Protein AF-A0A2T5G568-F1 (afdb_monomer_lite)

Secondary structure (DSSP, 8-state):
--HHHHHHHHHHHHHHHHHHHHHHHHHHHHHHHHHHHHHHHHHHHHHHHHHHHHHHHHHT-SSTT----TTHHHHHHHHHHHTTB--STTTTTPBPSS--HHHHHHHHHHHHHHHHHHHHHHHHHHHHHHHTSSS---

Organism: NCBI:txid933949

Sequence (138 aa):
MSNVETREIIERFQRLEDALTRVYGELGELKSIVEELLVERFRLTVENENLRRRLELEGRSESPASLSLLPEGVDNLARLYYEGYHICNQYFGRPREGDCLFCLSLLDRSAQERSARAARRGSREVGERHSAREGDAP

Radius of gyration: 33.94 Å; chains: 1; bounding box: 77×29×112 Å

pLDDT: mean 78.36, std 18.76, range [37.41, 98.5]

Foldseek 3Di:
DDPVVVVVVVVVVVVVVVVVVVVVVVVVVVVVVVVVVVVVVVVVVVVVVVVVVVVVLVVVPPDVPSVCPPPVVLVVLVVCVVVQADPAPVGGGDGHPDDDPRSVVVNVVSVVVVVVVVVVVVVVVVVVVVVVPPPDDD

InterPro domains:
  IPR010377 Replication initiation control protein YabA [PF06156] (5-105)

Structure (mmCIF, N/CA/C/O backbone):
data_AF-A0A2T5G568-F1
#
_entry.id   AF-A0A2T5G568-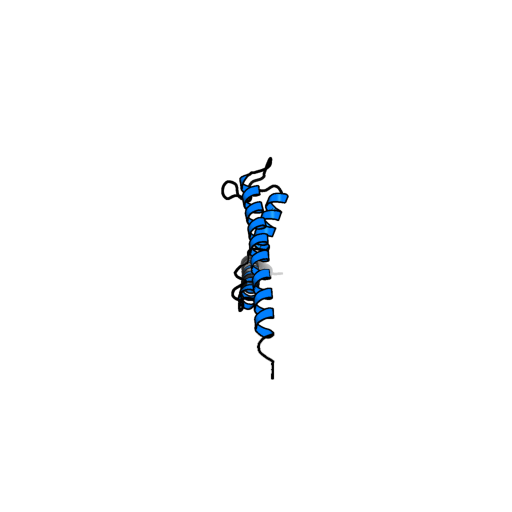F1
#
loop_
_atom_site.group_PDB
_atom_site.id
_atom_site.type_symbol
_atom_site.label_atom_id
_atom_site.label_alt_id
_atom_site.label_comp_id
_atom_site.label_asym_id
_atom_site.label_entity_id
_atom_site.label_seq_id
_atom_site.pdbx_PDB_ins_code
_atom_site.Cartn_x
_atom_site.Cartn_y
_atom_site.Cartn_z
_atom_site.occupancy
_atom_site.B_iso_or_equiv
_atom_site.auth_seq_id
_atom_site.auth_comp_id
_atom_site.auth_asym_id
_atom_site.auth_atom_id
_atom_site.pdbx_PDB_model_num
ATOM 1 N N . MET A 1 1 ? -41.986 5.511 41.199 1.00 55.38 1 MET A N 1
ATOM 2 C CA . MET A 1 1 ? -41.115 4.725 40.303 1.00 55.38 1 MET A CA 1
ATOM 3 C C . MET A 1 1 ? -40.285 3.831 41.197 1.00 55.38 1 MET A C 1
ATOM 5 O O . MET A 1 1 ? -39.673 4.338 42.133 1.00 55.38 1 MET A O 1
ATOM 9 N N . SER A 1 2 ? -40.439 2.518 41.058 1.00 65.31 2 SER A N 1
ATOM 10 C CA . SER A 1 2 ? -39.876 1.559 42.011 1.00 65.31 2 SER A CA 1
ATOM 11 C C . SER A 1 2 ? -38.357 1.461 41.827 1.00 65.31 2 SER A C 1
ATOM 13 O O . SER A 1 2 ? -37.851 1.569 40.717 1.00 65.31 2 SER A O 1
ATOM 15 N N . ASN A 1 3 ? -37.611 1.241 42.911 1.00 73.06 3 ASN A N 1
ATOM 16 C CA . ASN A 1 3 ? -36.145 1.092 42.880 1.00 73.06 3 ASN A CA 1
ATOM 17 C C . ASN A 1 3 ? -35.685 -0.054 41.939 1.00 73.06 3 ASN A C 1
ATOM 19 O O . ASN A 1 3 ? -34.552 -0.078 41.466 1.00 73.06 3 ASN A O 1
ATOM 23 N N . VAL A 1 4 ? -36.595 -0.991 41.646 1.00 75.50 4 VAL A N 1
ATOM 24 C CA . VAL A 1 4 ? -36.410 -2.122 40.729 1.00 75.50 4 VAL A CA 1
ATOM 25 C C . VAL A 1 4 ? -36.355 -1.662 39.267 1.00 75.50 4 VAL A C 1
ATOM 27 O O . VAL A 1 4 ? -35.442 -2.060 38.550 1.00 75.50 4 VAL A O 1
ATOM 30 N N . GLU A 1 5 ? -37.251 -0.762 38.846 1.00 81.25 5 GLU A N 1
ATOM 31 C CA . GLU A 1 5 ? -37.274 -0.207 37.479 1.00 81.25 5 GLU A CA 1
ATOM 32 C C . GLU A 1 5 ? -35.984 0.567 37.166 1.00 81.25 5 GLU A C 1
ATOM 34 O O . GLU A 1 5 ? -35.412 0.440 36.085 1.00 81.25 5 GLU A O 1
ATOM 39 N N . THR A 1 6 ? -35.470 1.330 38.136 1.00 87.19 6 THR A N 1
ATOM 40 C CA . THR A 1 6 ? -34.204 2.066 37.990 1.00 87.19 6 THR A CA 1
ATOM 41 C C . THR A 1 6 ? -33.018 1.120 37.798 1.00 87.19 6 THR A C 1
ATOM 43 O O . THR A 1 6 ? -32.128 1.394 36.994 1.00 87.19 6 THR A O 1
ATOM 46 N N . ARG A 1 7 ? -33.003 -0.012 38.511 1.00 88.25 7 ARG A N 1
ATOM 47 C CA . ARG A 1 7 ? -31.924 -1.003 38.435 1.00 88.25 7 ARG A CA 1
ATOM 48 C C . ARG A 1 7 ? -31.893 -1.706 37.077 1.00 88.25 7 ARG A C 1
ATOM 50 O O . ARG A 1 7 ? -30.823 -1.846 36.493 1.00 88.25 7 ARG A O 1
ATOM 57 N N . GLU A 1 8 ? -33.059 -2.055 36.539 1.00 92.56 8 GLU A N 1
ATOM 58 C CA . GLU A 1 8 ? -33.182 -2.675 35.215 1.00 92.56 8 GLU A CA 1
ATOM 59 C C . GLU A 1 8 ? -32.701 -1.744 34.086 1.00 92.56 8 GLU A C 1
ATOM 61 O O . GLU A 1 8 ? -32.027 -2.180 33.148 1.00 92.56 8 GLU A O 1
ATOM 66 N N . ILE A 1 9 ? -32.983 -0.441 34.199 1.00 93.38 9 ILE A N 1
ATOM 67 C CA . ILE A 1 9 ? -32.500 0.572 33.250 1.00 93.38 9 ILE A CA 1
ATOM 68 C C . ILE A 1 9 ? -30.971 0.684 33.295 1.00 93.38 9 ILE A C 1
ATOM 70 O O . ILE A 1 9 ? -30.339 0.728 32.239 1.00 93.38 9 ILE A O 1
ATOM 74 N N . ILE A 1 10 ? -30.370 0.688 34.490 1.00 94.75 10 ILE A N 1
ATOM 75 C CA . ILE A 1 10 ? -28.908 0.749 34.657 1.00 94.75 10 ILE A CA 1
ATOM 76 C C . ILE A 1 10 ? -28.241 -0.480 34.033 1.00 94.75 10 ILE A C 1
ATOM 78 O O . ILE A 1 10 ? -27.292 -0.336 33.266 1.00 94.75 10 ILE A O 1
ATOM 82 N N . GLU A 1 11 ? -28.763 -1.681 34.285 1.00 95.75 11 GLU A N 1
ATOM 83 C CA . GLU A 1 11 ? -28.225 -2.905 33.683 1.00 95.75 11 GLU A CA 1
ATOM 84 C C . GLU A 1 11 ? -28.350 -2.896 32.152 1.00 95.75 11 GLU A C 1
ATOM 86 O O . GLU A 1 11 ? -27.458 -3.360 31.440 1.00 95.75 11 GLU A O 1
ATOM 91 N N . ARG A 1 12 ? -29.448 -2.353 31.612 1.00 95.62 12 ARG A N 1
ATOM 92 C CA . ARG A 1 12 ? -29.619 -2.213 30.160 1.00 95.62 12 ARG A CA 1
ATOM 93 C C . ARG A 1 12 ? -28.644 -1.202 29.564 1.00 95.62 12 ARG A C 1
ATOM 95 O O . ARG A 1 12 ? -28.137 -1.451 28.473 1.00 95.62 12 ARG A O 1
ATOM 102 N N . PHE A 1 13 ? -28.377 -0.105 30.265 1.00 96.62 13 PHE A N 1
ATOM 103 C CA . PHE A 1 13 ? -27.383 0.883 29.858 1.00 96.62 13 PHE A CA 1
ATOM 104 C C . PHE A 1 13 ? -25.974 0.279 29.838 1.00 96.62 13 PHE A C 1
ATOM 106 O O . PHE A 1 13 ? -25.302 0.374 28.817 1.00 96.62 13 PHE A O 1
ATOM 113 N N . GLN A 1 14 ? -25.579 -0.443 30.892 1.00 96.81 14 GLN A N 1
ATOM 114 C CA . GLN A 1 14 ? -24.283 -1.134 30.961 1.00 96.81 14 GLN A CA 1
ATOM 115 C C . GLN A 1 14 ? -24.103 -2.137 29.815 1.00 96.81 14 GLN A C 1
ATOM 117 O O . GLN A 1 14 ? -23.079 -2.137 29.141 1.00 96.81 14 GLN A O 1
ATOM 122 N N . ARG A 1 15 ? -25.135 -2.932 29.498 1.00 97.50 15 ARG A N 1
ATOM 123 C CA . ARG A 1 15 ? -25.081 -3.854 28.348 1.00 97.50 15 ARG A CA 1
ATOM 124 C C . ARG A 1 15 ? -24.867 -3.137 27.013 1.00 97.50 15 ARG A C 1
ATOM 126 O O . ARG A 1 15 ? -24.199 -3.682 26.133 1.00 97.50 15 ARG A O 1
ATOM 133 N N . LEU A 1 16 ? -25.469 -1.959 26.839 1.00 97.06 16 LEU A N 1
ATOM 134 C CA . LEU A 1 16 ? -25.285 -1.142 25.639 1.00 97.06 16 LEU A CA 1
ATOM 135 C C . LEU A 1 16 ? -23.885 -0.525 25.592 1.00 97.06 16 LEU A C 1
ATOM 137 O O . LEU A 1 16 ? -23.280 -0.505 24.526 1.00 97.06 16 LEU A O 1
ATOM 141 N N . GLU A 1 17 ? -23.362 -0.077 26.729 1.00 97.88 17 GLU A N 1
ATOM 142 C CA . GLU A 1 17 ? -21.998 0.443 26.860 1.00 97.88 17 GLU A CA 1
ATOM 143 C C . GLU A 1 17 ? -20.949 -0.631 26.524 1.00 97.88 17 GLU A C 1
ATOM 145 O O . GLU A 1 17 ? -20.049 -0.400 25.711 1.00 97.88 17 GLU A O 1
ATOM 150 N N . ASP A 1 18 ? -21.127 -1.849 27.038 1.00 98.06 18 ASP A N 1
ATOM 151 C CA . ASP A 1 18 ? -20.274 -2.992 26.709 1.00 98.06 18 ASP A CA 1
ATOM 152 C C . ASP A 1 18 ? -20.352 -3.349 25.218 1.00 98.06 18 ASP A C 1
ATOM 154 O O . ASP A 1 18 ? -19.345 -3.675 24.587 1.00 98.06 18 ASP A O 1
ATOM 158 N N . ALA A 1 19 ? -21.553 -3.304 24.629 1.00 97.75 19 ALA A N 1
ATOM 159 C CA . ALA A 1 19 ? -21.740 -3.554 23.202 1.00 97.75 19 ALA A CA 1
ATOM 160 C C . ALA A 1 19 ? -21.061 -2.485 22.340 1.00 97.75 19 ALA A C 1
ATOM 162 O O . ALA A 1 19 ? -20.406 -2.829 21.358 1.00 97.75 19 ALA A O 1
ATOM 163 N N . LEU A 1 20 ? -21.167 -1.212 22.727 1.00 98.19 20 LEU A N 1
ATOM 164 C CA . LEU A 1 20 ? -20.502 -0.110 22.040 1.00 98.19 20 LEU A CA 1
ATOM 165 C C . LEU A 1 20 ? -18.979 -0.271 22.093 1.00 98.19 20 LEU A C 1
ATOM 167 O O . LEU A 1 20 ? -18.307 -0.093 21.080 1.00 98.19 20 LEU A O 1
ATOM 171 N N . THR A 1 21 ? -18.451 -0.677 23.249 1.00 98.00 21 THR A N 1
ATOM 172 C CA . THR A 1 21 ? -17.019 -0.939 23.436 1.00 98.00 21 THR A CA 1
ATOM 173 C C . THR A 1 21 ? -16.535 -2.073 22.532 1.00 98.00 21 THR A C 1
ATOM 175 O O . THR A 1 21 ? -15.502 -1.933 21.879 1.00 98.00 21 THR A O 1
ATOM 178 N N . ARG A 1 22 ? -17.300 -3.170 22.423 1.00 98.06 22 ARG A N 1
ATOM 179 C CA . ARG A 1 22 ? -16.983 -4.276 21.502 1.00 98.06 22 ARG A CA 1
ATOM 180 C C . ARG A 1 22 ? -16.957 -3.824 20.044 1.00 98.06 22 ARG A C 1
ATOM 182 O O . ARG A 1 22 ? -15.969 -4.063 19.360 1.00 98.06 22 ARG A O 1
ATOM 189 N N . VAL A 1 23 ? -17.993 -3.113 19.595 1.00 98.31 23 VAL A N 1
ATOM 190 C CA . VAL A 1 23 ? -18.077 -2.608 18.213 1.00 98.31 23 VAL A CA 1
ATOM 191 C C . VAL A 1 23 ? -16.940 -1.631 17.908 1.00 98.31 23 VAL A C 1
ATOM 193 O O . VAL A 1 23 ? -16.385 -1.650 16.813 1.00 98.31 23 VAL A O 1
ATOM 196 N N . TYR A 1 24 ? -16.556 -0.789 18.869 1.00 98.06 24 TYR A N 1
ATOM 197 C CA . TYR A 1 24 ? -15.421 0.115 18.701 1.00 98.06 24 TYR A CA 1
ATOM 198 C C . TYR A 1 24 ? -14.093 -0.645 18.546 1.00 98.06 24 TYR A C 1
ATOM 200 O O . TYR A 1 24 ? -13.259 -0.259 17.726 1.00 98.06 24 TYR A O 1
ATOM 208 N N . GLY A 1 25 ? -13.918 -1.748 19.282 1.00 98.25 25 GLY A N 1
ATOM 209 C CA . GLY A 1 25 ? -12.788 -2.664 1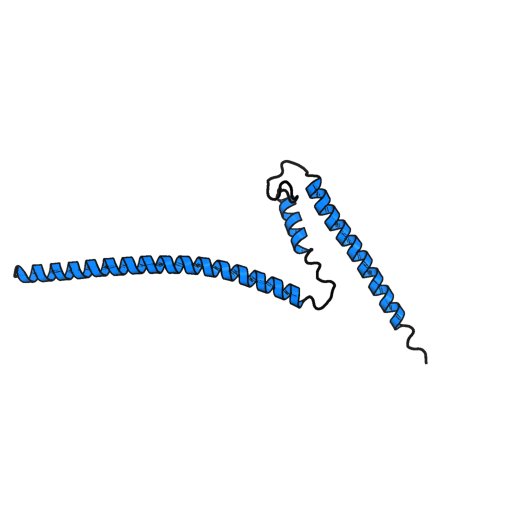9.111 1.00 98.25 25 GLY A CA 1
ATOM 210 C C . GLY A 1 25 ? -12.754 -3.297 17.718 1.00 98.25 25 GLY A C 1
ATOM 211 O O . GLY A 1 25 ? -11.755 -3.166 17.015 1.00 98.25 25 GLY A O 1
ATOM 212 N N . GLU A 1 26 ? -13.872 -3.885 17.282 1.00 98.25 26 GLU A N 1
ATOM 213 C CA . GLU A 1 26 ? -14.008 -4.491 15.946 1.00 98.25 26 GLU A CA 1
ATOM 214 C C . GLU A 1 26 ? -13.732 -3.480 14.822 1.00 98.25 26 GLU A C 1
ATOM 216 O O . GLU A 1 26 ? -13.078 -3.800 13.829 1.00 98.25 26 GLU A O 1
ATOM 221 N N . LEU A 1 27 ? -14.174 -2.228 14.982 1.00 98.50 27 LEU A N 1
ATOM 222 C CA . LEU A 1 27 ? -13.890 -1.162 14.024 1.00 98.50 27 LEU A CA 1
ATOM 223 C C . LEU A 1 27 ? -12.391 -0.825 13.962 1.00 98.50 27 LEU A C 1
ATOM 225 O O . LEU A 1 27 ? -11.869 -0.539 12.883 1.00 98.50 27 LEU A O 1
ATOM 229 N N . GLY A 1 28 ? -11.699 -0.860 15.103 1.00 98.19 28 GLY A N 1
ATOM 230 C CA . GLY A 1 28 ? -10.250 -0.675 15.176 1.00 98.19 28 GLY A CA 1
ATOM 231 C C . GLY A 1 28 ? -9.484 -1.785 14.456 1.00 98.19 28 GLY A C 1
ATOM 232 O O . GLY A 1 28 ? -8.586 -1.498 13.664 1.00 98.19 28 GLY A O 1
ATOM 233 N N . GLU A 1 29 ? -9.879 -3.040 14.667 1.00 98.12 29 GLU A N 1
ATOM 234 C CA . GLU A 1 29 ? -9.309 -4.195 13.964 1.00 98.12 29 GLU A CA 1
ATOM 235 C C . GLU A 1 29 ? -9.552 -4.108 12.453 1.00 98.12 29 GLU A C 1
ATOM 237 O O . GLU A 1 29 ? -8.619 -4.239 11.658 1.00 98.12 29 GLU A O 1
ATOM 242 N N . LEU A 1 30 ? -10.785 -3.793 12.043 1.00 98.19 30 LEU A N 1
ATOM 243 C CA . LEU A 1 30 ? -11.129 -3.620 10.634 1.00 98.19 30 LEU A CA 1
ATOM 244 C C . LEU A 1 30 ? -10.309 -2.499 9.986 1.00 98.19 30 LEU A C 1
ATOM 246 O O . LEU A 1 30 ? -9.851 -2.645 8.854 1.00 98.19 30 LEU A O 1
ATOM 250 N N . LYS A 1 31 ? -10.087 -1.392 10.702 1.00 97.94 31 LYS A N 1
ATOM 251 C CA . LYS A 1 31 ? -9.228 -0.305 10.227 1.00 97.94 31 LYS A CA 1
ATOM 252 C C . LYS A 1 31 ? -7.797 -0.792 9.972 1.00 97.94 31 LYS A C 1
ATOM 254 O O . LYS A 1 31 ? -7.260 -0.484 8.911 1.00 97.94 31 LYS A O 1
ATOM 259 N N . SER A 1 32 ? -7.210 -1.566 10.889 1.00 97.75 32 SER A N 1
ATOM 260 C CA . SER A 1 32 ? -5.863 -2.139 10.715 1.00 97.75 32 SER A CA 1
ATOM 261 C C . SER A 1 32 ? -5.785 -3.003 9.456 1.00 97.75 32 SER A C 1
ATOM 263 O O . SER A 1 32 ? -4.886 -2.841 8.636 1.00 97.75 32 SER A O 1
ATOM 265 N N . ILE A 1 33 ? -6.788 -3.861 9.247 1.00 98.25 33 ILE A N 1
ATOM 266 C CA . ILE A 1 33 ? -6.873 -4.720 8.059 1.00 98.25 33 ILE A CA 1
ATOM 267 C C . ILE A 1 33 ? -6.951 -3.877 6.780 1.00 98.25 33 ILE A C 1
ATOM 269 O O . ILE A 1 33 ? -6.287 -4.178 5.789 1.00 98.25 33 ILE A O 1
ATOM 273 N N . VAL A 1 34 ? -7.746 -2.804 6.781 1.00 98.25 34 VAL A N 1
ATOM 274 C CA . VAL A 1 34 ? -7.848 -1.899 5.628 1.00 98.25 34 VAL A CA 1
ATOM 275 C C . VAL A 1 34 ? -6.506 -1.226 5.335 1.00 98.25 34 VAL A C 1
ATOM 277 O O . VAL A 1 34 ? -6.119 -1.146 4.170 1.00 98.25 34 VAL A O 1
ATOM 280 N N . GLU A 1 35 ? -5.785 -0.765 6.356 1.00 98.25 35 GLU A N 1
ATOM 281 C CA . GLU A 1 35 ? -4.462 -0.154 6.189 1.00 98.25 35 GLU A CA 1
ATOM 282 C C . GLU A 1 35 ? -3.456 -1.141 5.575 1.00 98.25 35 GLU A C 1
ATOM 284 O O . GLU A 1 35 ? -2.794 -0.805 4.590 1.00 98.25 35 GLU A O 1
ATOM 289 N N . GLU A 1 36 ? -3.405 -2.379 6.070 1.00 97.81 36 GLU A N 1
ATOM 290 C CA . GLU A 1 36 ? -2.557 -3.441 5.514 1.00 97.81 36 GLU A CA 1
ATOM 291 C C . GLU A 1 36 ? -2.900 -3.752 4.050 1.00 97.81 36 GLU A C 1
ATOM 293 O O . GLU A 1 36 ? -2.016 -3.808 3.189 1.00 97.81 36 GLU A O 1
ATOM 298 N N . LEU A 1 37 ? -4.191 -3.880 3.731 1.00 98.00 37 LEU A N 1
ATOM 299 C CA . LEU A 1 37 ? -4.650 -4.136 2.366 1.00 98.00 37 LEU A CA 1
ATOM 300 C C . LEU A 1 37 ? -4.328 -2.982 1.413 1.00 98.00 37 LEU A C 1
ATOM 302 O O . LEU A 1 37 ? -4.034 -3.223 0.242 1.00 98.00 37 LEU A O 1
ATOM 306 N N . LEU A 1 38 ? -4.371 -1.731 1.877 1.00 97.50 38 LEU A N 1
ATOM 307 C CA . LEU A 1 38 ? -3.999 -0.576 1.060 1.00 97.50 38 LEU A CA 1
ATOM 308 C C . LEU A 1 38 ? -2.506 -0.582 0.722 1.00 97.50 38 LEU A C 1
ATOM 310 O O . LEU A 1 38 ? -2.146 -0.303 -0.427 1.00 97.50 38 LEU A O 1
ATOM 314 N N . VAL A 1 39 ? -1.652 -0.935 1.686 1.00 97.19 39 VAL A N 1
ATOM 315 C CA . VAL A 1 39 ? -0.205 -1.073 1.466 1.00 97.19 39 VAL A CA 1
ATOM 316 C C . VAL A 1 39 ? 0.080 -2.189 0.463 1.00 97.19 39 VAL A C 1
ATOM 318 O O . VAL A 1 39 ? 0.803 -1.970 -0.513 1.00 97.19 39 VAL A O 1
ATOM 321 N N . GLU A 1 40 ? -0.531 -3.360 0.644 1.00 96.69 40 GLU A N 1
ATOM 322 C CA . GLU A 1 40 ? -0.325 -4.491 -0.263 1.00 96.69 40 GLU A CA 1
ATOM 323 C C . GLU A 1 40 ? -0.868 -4.197 -1.666 1.00 96.69 40 GLU A C 1
ATOM 325 O O . GLU A 1 40 ? -0.197 -4.447 -2.669 1.00 96.69 40 GLU A O 1
ATOM 330 N N . ARG A 1 41 ? -2.039 -3.556 -1.768 1.00 97.56 41 ARG A N 1
ATOM 331 C CA . ARG A 1 41 ? -2.582 -3.098 -3.052 1.00 97.56 41 ARG A CA 1
ATOM 332 C C . ARG A 1 41 ? -1.609 -2.159 -3.760 1.00 97.56 41 ARG A C 1
ATOM 334 O O . ARG A 1 41 ? -1.419 -2.289 -4.970 1.00 97.56 41 ARG A O 1
ATOM 341 N N . PHE A 1 42 ? -1.021 -1.198 -3.047 1.00 94.75 42 PHE A N 1
ATOM 342 C CA . PHE A 1 42 ? -0.062 -0.266 -3.639 1.00 94.75 42 PHE A CA 1
ATOM 343 C C . PHE A 1 42 ? 1.167 -1.007 -4.174 1.00 94.75 42 PHE A C 1
ATOM 345 O O . PHE A 1 42 ? 1.533 -0.829 -5.337 1.00 94.75 42 PHE A O 1
ATOM 352 N N . ARG A 1 43 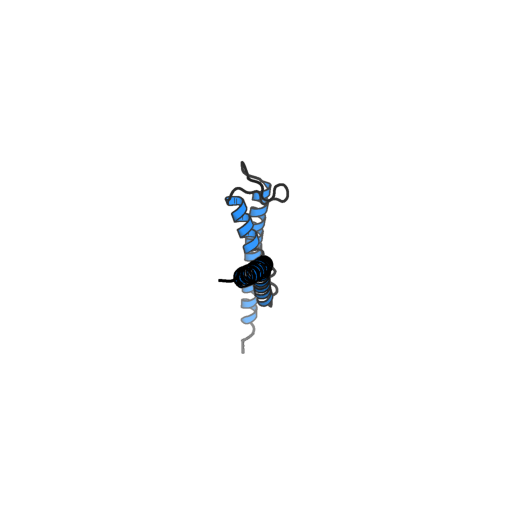? 1.742 -1.906 -3.367 1.00 96.06 43 ARG A N 1
ATOM 353 C CA . ARG A 1 43 ? 2.869 -2.756 -3.767 1.00 96.06 43 ARG A CA 1
ATOM 354 C C . ARG A 1 43 ? 2.556 -3.559 -5.032 1.00 96.06 43 ARG A C 1
ATOM 356 O O . ARG A 1 43 ? 3.318 -3.496 -5.997 1.00 96.06 43 ARG A O 1
ATOM 363 N N . LEU A 1 44 ? 1.422 -4.258 -5.055 1.00 96.88 44 LEU A N 1
ATOM 364 C CA . LEU A 1 44 ? 0.991 -5.057 -6.204 1.00 96.88 44 LEU A CA 1
ATOM 365 C C . LEU A 1 44 ? 0.715 -4.198 -7.440 1.00 96.88 44 LEU A C 1
ATOM 367 O O . LEU A 1 44 ? 0.986 -4.631 -8.555 1.00 96.88 44 LEU A O 1
ATOM 371 N N . THR A 1 45 ? 0.205 -2.977 -7.264 1.00 93.88 45 THR A N 1
ATOM 372 C CA . THR A 1 45 ? -0.032 -2.045 -8.378 1.00 93.88 45 THR A CA 1
ATOM 373 C C . THR A 1 45 ? 1.285 -1.681 -9.061 1.00 93.88 45 THR A C 1
ATOM 375 O O . THR A 1 45 ? 1.388 -1.783 -10.283 1.00 93.88 45 THR A O 1
ATOM 378 N N . VAL A 1 46 ? 2.308 -1.334 -8.275 1.00 93.25 46 VAL A N 1
ATOM 379 C CA . VAL A 1 46 ? 3.647 -1.010 -8.789 1.00 93.25 46 VAL A CA 1
ATOM 380 C C . VAL A 1 46 ? 4.291 -2.226 -9.459 1.00 93.25 46 VAL A C 1
ATOM 382 O O . VAL A 1 46 ? 4.863 -2.114 -10.543 1.00 93.25 46 VAL A O 1
ATOM 385 N N . GLU A 1 47 ? 4.185 -3.406 -8.847 1.00 92.38 47 GLU A N 1
ATOM 386 C CA . GLU A 1 47 ? 4.708 -4.642 -9.432 1.00 92.38 47 GLU A CA 1
ATOM 387 C C . GLU A 1 47 ? 4.009 -4.986 -10.752 1.00 92.38 47 GLU A C 1
ATOM 389 O O . GLU A 1 47 ? 4.678 -5.287 -11.740 1.00 92.38 47 GLU A O 1
ATOM 394 N N . ASN A 1 48 ? 2.680 -4.865 -10.812 1.00 95.62 48 ASN A N 1
ATOM 395 C CA . ASN A 1 48 ? 1.914 -5.117 -12.028 1.00 95.62 48 ASN A CA 1
ATOM 396 C C . ASN A 1 48 ? 2.314 -4.159 -13.155 1.00 95.62 48 ASN A C 1
ATOM 398 O O . ASN A 1 48 ? 2.493 -4.598 -14.289 1.00 95.62 48 ASN A O 1
ATOM 402 N N . GLU A 1 49 ? 2.502 -2.873 -12.852 1.00 92.69 49 GLU A N 1
ATOM 403 C CA . GLU A 1 49 ? 2.970 -1.888 -13.829 1.00 92.69 49 GLU A CA 1
ATOM 404 C C . GLU A 1 49 ? 4.369 -2.239 -14.356 1.00 92.69 49 GLU A C 1
ATOM 406 O O . GLU A 1 49 ? 4.599 -2.246 -15.566 1.00 92.69 49 GLU A O 1
ATOM 411 N N . ASN A 1 50 ? 5.294 -2.611 -13.467 1.00 89.69 50 ASN A N 1
ATOM 412 C CA . ASN A 1 50 ? 6.640 -3.030 -13.853 1.00 89.69 50 ASN A CA 1
ATOM 413 C C . ASN A 1 50 ? 6.628 -4.299 -14.718 1.00 89.69 50 ASN A C 1
ATOM 415 O O . ASN A 1 50 ? 7.376 -4.387 -15.693 1.00 89.69 50 ASN A O 1
ATOM 419 N N . LEU A 1 51 ? 5.777 -5.275 -14.389 1.00 92.38 51 LEU A N 1
ATOM 420 C CA . LEU A 1 51 ? 5.612 -6.497 -15.176 1.00 92.38 51 LEU A CA 1
ATOM 421 C C . LEU A 1 51 ? 5.017 -6.203 -16.555 1.00 92.38 51 LEU A C 1
ATOM 423 O O . LEU A 1 51 ? 5.531 -6.714 -17.545 1.00 92.38 51 LEU A O 1
ATOM 427 N N . ARG A 1 52 ? 3.996 -5.340 -16.647 1.00 90.56 52 ARG A N 1
ATOM 428 C CA . ARG A 1 52 ? 3.445 -4.894 -17.939 1.00 90.56 52 ARG A CA 1
ATOM 429 C C . ARG A 1 52 ? 4.505 -4.206 -18.785 1.00 90.56 52 ARG A C 1
ATOM 431 O O . ARG A 1 52 ? 4.673 -4.574 -19.940 1.00 90.56 52 ARG A O 1
ATOM 438 N N . ARG A 1 53 ? 5.283 -3.294 -18.192 1.00 84.00 53 ARG A N 1
ATOM 439 C CA . ARG A 1 53 ? 6.391 -2.619 -18.879 1.00 84.00 53 ARG A CA 1
ATOM 440 C C . ARG A 1 53 ? 7.404 -3.632 -19.416 1.00 84.00 53 ARG A C 1
ATOM 442 O O . ARG A 1 53 ? 7.814 -3.536 -20.564 1.00 84.00 53 ARG A O 1
ATOM 449 N N . ARG A 1 54 ? 7.773 -4.646 -18.627 1.00 82.81 54 ARG A N 1
ATOM 450 C CA . ARG A 1 54 ? 8.658 -5.734 -19.083 1.00 82.81 54 ARG A CA 1
ATOM 451 C C . ARG A 1 54 ? 8.056 -6.536 -20.235 1.00 82.81 54 ARG A C 1
ATOM 453 O O . ARG A 1 54 ? 8.755 -6.780 -21.210 1.00 82.81 54 ARG A O 1
ATOM 460 N N . LEU A 1 55 ? 6.779 -6.900 -20.150 1.00 80.69 55 LEU A N 1
ATOM 461 C CA . LEU A 1 55 ? 6.088 -7.634 -21.212 1.00 80.69 55 LEU A CA 1
ATOM 462 C C . LEU A 1 55 ? 5.957 -6.813 -22.499 1.00 80.69 55 LEU A C 1
ATOM 464 O O . LEU A 1 55 ? 6.085 -7.368 -23.581 1.00 80.69 55 LEU A O 1
ATOM 468 N N . GLU A 1 56 ? 5.755 -5.498 -22.417 1.00 80.00 56 GLU A N 1
ATOM 469 C CA . GLU A 1 56 ? 5.764 -4.612 -23.590 1.00 80.00 56 GLU A CA 1
ATOM 470 C C . GLU A 1 56 ? 7.139 -4.577 -24.270 1.00 80.00 56 GLU A C 1
ATOM 472 O O . GLU A 1 56 ? 7.238 -4.528 -25.499 1.00 80.00 56 GLU A O 1
ATOM 477 N N . LEU A 1 57 ? 8.210 -4.638 -23.480 1.00 71.75 57 LEU A N 1
ATOM 478 C CA . LEU A 1 57 ? 9.581 -4.705 -23.978 1.00 71.75 57 LEU A CA 1
ATOM 479 C C . LEU A 1 57 ? 9.890 -6.084 -24.585 1.00 71.75 57 LEU A C 1
ATOM 481 O O . LEU A 1 57 ? 10.464 -6.158 -25.670 1.00 71.75 57 LEU A O 1
ATOM 485 N N . GLU A 1 58 ? 9.463 -7.172 -23.943 1.00 69.00 58 GLU A N 1
ATOM 486 C CA . GLU A 1 58 ? 9.607 -8.547 -24.444 1.00 69.00 58 GLU A CA 1
ATOM 487 C C . GLU A 1 58 ? 8.745 -8.790 -25.701 1.00 69.00 58 GLU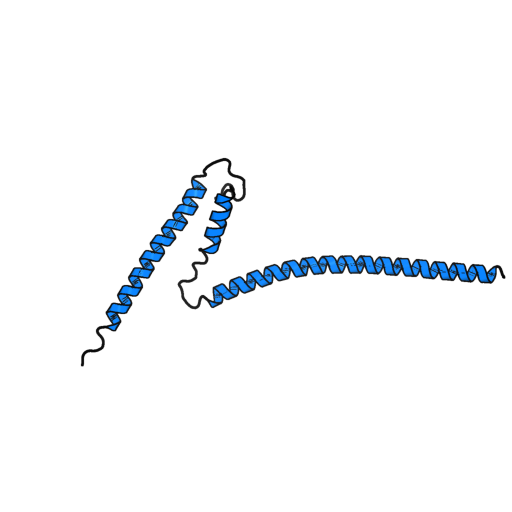 A C 1
ATOM 489 O O . GLU A 1 58 ? 9.231 -9.359 -26.673 1.00 69.00 58 GLU A O 1
ATOM 494 N N . GLY A 1 59 ? 7.519 -8.263 -25.764 1.00 58.09 59 GLY A N 1
ATOM 495 C CA . GLY A 1 59 ? 6.634 -8.340 -26.935 1.00 58.09 59 GLY A CA 1
ATOM 496 C C . GLY A 1 59 ? 7.102 -7.502 -28.131 1.00 58.09 59 GLY A C 1
ATOM 497 O O . GLY A 1 59 ? 6.771 -7.803 -29.274 1.00 58.09 59 GLY A O 1
ATOM 498 N N . ARG A 1 60 ? 7.942 -6.484 -27.903 1.00 51.91 60 ARG A N 1
ATOM 499 C CA . ARG A 1 60 ? 8.688 -5.776 -28.963 1.00 51.91 60 ARG A CA 1
ATOM 500 C C . ARG A 1 60 ? 9.965 -6.515 -29.401 1.00 51.91 60 ARG A C 1
ATOM 502 O O . ARG A 1 60 ? 10.662 -6.039 -30.299 1.00 51.91 60 ARG A O 1
ATOM 509 N N . SER A 1 61 ? 10.280 -7.660 -28.791 1.00 42.72 61 SER A N 1
ATOM 510 C CA . SER A 1 61 ? 11.527 -8.415 -28.975 1.00 42.72 61 SER A CA 1
ATOM 511 C C . SER A 1 61 ? 11.396 -9.663 -29.856 1.00 42.72 61 SER A C 1
ATOM 513 O O . SER A 1 61 ? 12.143 -10.618 -29.674 1.00 42.72 61 SER A O 1
ATOM 515 N N . GLU A 1 62 ? 10.534 -9.643 -30.878 1.00 43.94 62 GLU A N 1
ATOM 516 C CA . GLU A 1 62 ? 10.659 -10.572 -32.021 1.00 43.94 62 GLU A CA 1
ATOM 517 C C . GLU A 1 62 ? 11.717 -10.123 -33.051 1.00 43.94 62 GLU A C 1
ATOM 519 O O . GLU A 1 62 ? 11.963 -10.803 -34.044 1.00 43.94 62 GLU A O 1
ATOM 524 N N . SER A 1 63 ? 12.425 -9.013 -32.803 1.00 37.41 63 SER A N 1
ATOM 525 C CA . SER A 1 63 ? 13.654 -8.682 -33.533 1.00 37.41 63 SER A CA 1
ATOM 526 C C . SER A 1 63 ? 14.869 -8.809 -32.603 1.00 37.41 63 SER A C 1
ATOM 528 O O . SER A 1 63 ? 14.867 -8.229 -31.514 1.00 37.41 63 SER A O 1
ATOM 530 N N . PRO A 1 64 ? 15.953 -9.505 -33.002 1.00 40.00 64 PRO A N 1
ATOM 531 C CA . PRO A 1 64 ? 17.117 -9.774 -32.149 1.00 40.00 64 PRO A CA 1
ATOM 532 C C . PRO A 1 64 ? 18.019 -8.535 -31.958 1.00 40.00 64 PRO A C 1
ATOM 534 O O . PRO A 1 64 ? 19.234 -8.638 -31.803 1.00 40.00 64 PRO A O 1
ATOM 537 N N . ALA A 1 65 ? 17.436 -7.335 -31.989 1.00 44.59 65 ALA A N 1
ATOM 538 C CA . ALA A 1 65 ? 18.124 -6.056 -31.886 1.00 44.59 65 ALA A CA 1
ATOM 539 C C . ALA A 1 65 ? 17.679 -5.213 -30.671 1.00 44.59 65 ALA A C 1
ATOM 541 O O . ALA A 1 65 ? 18.222 -4.120 -30.477 1.00 44.59 65 ALA A O 1
ATOM 542 N N . SER A 1 66 ? 16.731 -5.698 -29.853 1.00 41.06 66 SER A N 1
ATOM 543 C CA . SER A 1 66 ? 16.114 -4.962 -28.733 1.00 41.06 66 SER A CA 1
ATOM 544 C C . SER A 1 66 ? 16.586 -5.350 -27.324 1.00 41.06 66 SER A C 1
ATOM 546 O O . SER A 1 66 ? 16.168 -4.701 -26.372 1.00 41.06 66 SER A O 1
ATOM 548 N N . LEU A 1 67 ? 17.587 -6.232 -27.156 1.00 43.03 67 LEU A N 1
ATOM 549 C CA . LEU A 1 67 ? 18.367 -6.303 -25.893 1.00 43.03 67 LEU A CA 1
ATOM 550 C C . LEU A 1 67 ? 19.108 -4.983 -25.567 1.00 43.03 67 LEU A C 1
ATOM 552 O O . LEU A 1 67 ? 19.829 -4.864 -24.580 1.00 43.03 67 LEU A O 1
ATOM 556 N N . SER A 1 68 ? 18.923 -3.955 -26.392 1.00 42.78 68 SER A N 1
ATOM 557 C CA . SER A 1 68 ? 19.211 -2.567 -26.082 1.00 42.78 68 SER A CA 1
ATOM 558 C C . SER A 1 68 ? 18.092 -1.957 -25.218 1.00 42.78 68 SER A C 1
ATOM 560 O O . SER A 1 68 ? 17.469 -0.988 -25.629 1.00 42.78 68 SER A O 1
ATOM 562 N N . LEU A 1 69 ? 17.892 -2.467 -23.997 1.00 45.88 69 LEU A N 1
ATOM 563 C CA . LEU A 1 69 ? 17.192 -1.764 -22.901 1.00 45.88 69 LEU A CA 1
ATOM 564 C C . LEU A 1 69 ? 18.094 -0.736 -22.187 1.00 45.88 69 LEU A C 1
ATOM 566 O O . LEU A 1 69 ? 17.918 -0.399 -21.023 1.00 45.88 69 LEU A O 1
ATOM 570 N N . LEU A 1 70 ? 19.090 -0.230 -22.907 1.00 49.53 70 LEU A N 1
ATOM 571 C CA . LEU A 1 70 ? 20.026 0.803 -22.471 1.00 49.53 70 LEU A CA 1
ATOM 572 C C . LEU A 1 70 ? 19.700 2.253 -22.923 1.00 49.53 70 LEU A C 1
ATOM 574 O O . LEU A 1 70 ? 20.584 3.091 -22.781 1.00 49.53 70 LEU A O 1
ATOM 578 N N . PRO A 1 71 ? 18.509 2.623 -23.452 1.00 53.25 71 PRO A N 1
ATOM 579 C CA . PRO A 1 71 ? 18.145 4.039 -23.568 1.00 53.25 71 PRO A CA 1
ATOM 580 C C . PRO A 1 71 ? 17.707 4.638 -22.223 1.00 53.25 71 PRO A C 1
ATOM 582 O O . PRO A 1 71 ? 18.287 5.616 -21.774 1.00 53.25 71 PRO A O 1
ATOM 585 N N . GLU A 1 72 ? 16.751 4.007 -21.535 1.00 56.47 72 GLU A N 1
ATOM 586 C CA . GLU A 1 72 ? 16.101 4.584 -20.343 1.00 56.47 72 GLU A CA 1
ATOM 587 C C . GLU A 1 72 ? 16.968 4.484 -19.078 1.00 56.47 72 GLU A C 1
ATOM 589 O O . GLU A 1 72 ? 16.994 5.401 -18.259 1.00 56.47 72 GLU A O 1
ATOM 594 N N . GLY A 1 73 ? 17.736 3.397 -18.931 1.00 64.06 73 GLY A N 1
ATOM 595 C CA . GLY A 1 73 ? 18.654 3.230 -17.801 1.00 64.06 73 GLY A CA 1
ATOM 596 C C . GLY A 1 73 ? 19.812 4.234 -17.818 1.00 64.06 73 GLY A C 1
ATOM 597 O O . GLY A 1 73 ? 20.210 4.726 -16.766 1.00 64.06 73 GLY A O 1
ATOM 598 N N . VAL A 1 74 ? 20.322 4.578 -19.007 1.00 70.88 74 VAL A N 1
ATOM 599 C CA . VAL A 1 74 ? 21.390 5.580 -19.172 1.00 70.88 74 VAL A CA 1
ATOM 600 C C . VAL A 1 74 ? 20.848 6.990 -18.959 1.00 70.88 74 VAL A C 1
ATOM 602 O O . VAL A 1 74 ? 21.496 7.776 -18.275 1.00 70.88 74 VAL A O 1
ATOM 605 N N . ASP A 1 75 ? 19.649 7.296 -19.460 1.00 75.19 75 ASP A N 1
ATOM 606 C CA . ASP A 1 75 ? 19.019 8.604 -19.246 1.00 75.19 75 ASP A CA 1
ATOM 607 C C . ASP A 1 75 ? 18.694 8.842 -17.759 1.00 75.19 75 ASP A C 1
ATOM 609 O O . ASP A 1 75 ? 18.894 9.944 -17.249 1.00 75.19 75 ASP A O 1
ATOM 613 N N . ASN A 1 76 ? 18.290 7.803 -17.020 1.00 79.62 76 ASN A N 1
ATOM 614 C CA . ASN A 1 76 ? 18.104 7.891 -15.570 1.00 79.62 76 ASN A CA 1
ATOM 615 C C . ASN A 1 76 ? 19.427 8.149 -14.821 1.00 79.62 76 ASN A C 1
ATOM 617 O O . ASN A 1 76 ? 19.482 8.967 -13.904 1.00 79.62 76 ASN A O 1
ATOM 621 N N . LEU A 1 77 ? 20.519 7.494 -15.230 1.00 85.44 77 LEU A N 1
ATOM 622 C CA . LEU A 1 77 ? 21.846 7.756 -14.662 1.00 85.44 77 LEU A CA 1
ATOM 623 C C . LEU A 1 77 ? 22.328 9.174 -15.006 1.00 85.44 77 LEU A C 1
ATOM 625 O O . LEU A 1 77 ? 22.848 9.875 -14.141 1.00 85.44 77 LEU A O 1
ATOM 629 N N . ALA A 1 78 ? 22.107 9.638 -16.236 1.00 82.12 78 ALA A N 1
ATOM 630 C CA . ALA A 1 78 ? 22.415 11.009 -16.625 1.00 82.12 78 ALA A CA 1
ATOM 631 C C . ALA A 1 78 ? 21.632 12.015 -15.767 1.00 82.12 78 ALA A C 1
ATOM 633 O O . ALA A 1 78 ? 22.210 12.977 -15.264 1.00 82.12 78 ALA A O 1
ATOM 634 N N . ARG A 1 79 ? 20.345 11.756 -15.518 1.00 83.81 79 ARG A N 1
ATOM 635 C CA . ARG A 1 79 ? 19.510 12.588 -14.646 1.00 83.81 79 ARG A CA 1
ATOM 636 C C . ARG A 1 79 ? 20.066 12.680 -13.222 1.00 83.81 79 ARG A C 1
ATOM 638 O O . ARG A 1 79 ? 20.286 13.789 -12.746 1.00 83.81 79 ARG A O 1
ATOM 645 N N . LEU A 1 80 ? 20.367 11.549 -12.582 1.00 86.19 80 LEU A N 1
ATOM 646 C CA . LEU A 1 80 ? 20.968 11.523 -11.239 1.00 86.19 80 LEU A CA 1
ATOM 647 C C . LEU A 1 80 ? 22.310 12.270 -11.188 1.00 86.19 80 LEU A C 1
ATOM 649 O O . LEU A 1 80 ? 22.600 12.971 -10.219 1.00 86.19 80 LEU A O 1
ATOM 653 N N . TYR A 1 81 ? 23.118 12.160 -12.246 1.00 86.62 81 TYR A N 1
ATOM 654 C CA . TYR A 1 81 ? 24.379 12.889 -12.359 1.00 86.62 81 TYR A CA 1
ATOM 655 C C . TYR A 1 81 ? 24.179 14.414 -12.405 1.00 86.62 81 TYR A C 1
ATOM 657 O O . TYR A 1 81 ? 24.914 15.137 -11.726 1.00 86.62 81 TYR A O 1
ATOM 665 N N . TYR A 1 82 ? 23.191 14.908 -13.161 1.00 84.94 82 TYR A N 1
ATOM 666 C CA . TYR A 1 82 ? 22.869 16.340 -13.246 1.00 84.94 82 TYR A CA 1
ATOM 667 C C . TYR A 1 82 ? 22.158 16.883 -12.002 1.00 84.94 82 TYR A C 1
ATOM 669 O O . TYR A 1 82 ? 22.322 18.054 -11.674 1.00 84.94 82 TYR A O 1
ATOM 677 N N . GLU A 1 83 ? 21.428 16.037 -11.275 1.00 90.38 83 GLU A N 1
ATOM 678 C CA . GLU A 1 83 ? 20.858 16.360 -9.959 1.00 90.38 83 GLU A CA 1
ATOM 679 C C . GLU A 1 83 ? 21.930 16.439 -8.853 1.00 90.38 83 GLU A C 1
ATOM 681 O O . GLU A 1 83 ? 21.634 16.835 -7.728 1.00 90.38 83 GLU A O 1
ATOM 686 N N . GLY A 1 84 ? 23.189 16.113 -9.172 1.00 89.31 84 GLY A N 1
ATOM 687 C CA . GLY A 1 84 ? 24.323 16.258 -8.264 1.00 89.31 84 GLY A CA 1
ATOM 688 C C . GLY A 1 84 ? 24.657 14.993 -7.480 1.00 89.31 84 GLY A C 1
ATOM 689 O O . GLY A 1 84 ? 25.308 15.088 -6.446 1.00 89.31 84 GLY A O 1
ATOM 690 N N . TYR A 1 85 ? 24.258 13.810 -7.952 1.00 93.44 85 TYR A N 1
ATOM 691 C CA . TYR A 1 85 ? 24.581 12.534 -7.313 1.00 93.44 85 TYR A CA 1
ATOM 692 C C . TYR A 1 85 ? 25.630 11.733 -8.093 1.00 93.44 85 TYR A C 1
ATOM 694 O O . TYR A 1 85 ? 25.788 11.846 -9.310 1.00 93.44 85 TYR A O 1
ATOM 702 N N . HIS A 1 86 ? 26.380 10.893 -7.383 1.00 93.06 86 HIS A N 1
ATOM 703 C CA . HIS A 1 86 ? 27.306 9.945 -7.995 1.00 93.06 86 HIS A CA 1
ATOM 704 C C . HIS A 1 86 ? 26.563 8.762 -8.631 1.00 93.06 86 HIS A C 1
ATOM 706 O O . HIS A 1 86 ? 25.707 8.141 -8.005 1.00 93.06 86 HIS A O 1
ATOM 712 N N . ILE A 1 87 ? 26.976 8.394 -9.845 1.00 90.50 87 ILE A N 1
ATOM 713 C CA . ILE A 1 87 ? 26.471 7.222 -10.585 1.00 90.50 87 ILE A CA 1
ATOM 714 C C . ILE A 1 87 ? 27.514 6.111 -10.757 1.00 90.50 87 ILE A C 1
ATOM 716 O O . ILE A 1 87 ? 27.232 5.069 -11.342 1.00 90.50 87 ILE A O 1
ATOM 720 N N . CYS A 1 88 ? 28.733 6.323 -10.256 1.00 91.06 88 CYS A N 1
ATOM 721 C CA . CYS A 1 88 ? 29.771 5.300 -10.232 1.00 91.06 88 CYS A CA 1
ATOM 722 C C . CYS A 1 88 ? 29.531 4.293 -9.097 1.00 91.06 88 CYS A C 1
ATOM 724 O O . CYS A 1 88 ? 28.930 4.616 -8.074 1.00 91.06 88 CYS A O 1
ATOM 726 N N . ASN A 1 89 ? 30.066 3.080 -9.251 1.00 86.44 89 ASN A N 1
ATOM 727 C CA . ASN A 1 89 ? 29.943 2.009 -8.254 1.00 86.44 89 ASN A CA 1
ATOM 728 C C . ASN A 1 89 ? 30.471 2.396 -6.858 1.00 86.44 89 ASN A C 1
ATOM 730 O O . ASN A 1 89 ? 29.964 1.911 -5.853 1.00 86.44 89 ASN A O 1
ATOM 734 N N . GLN A 1 90 ? 31.466 3.278 -6.791 1.00 86.44 90 GLN A N 1
ATOM 735 C CA . GLN A 1 90 ? 32.183 3.597 -5.564 1.00 86.44 90 GLN A CA 1
ATOM 736 C C . GLN A 1 90 ? 31.373 4.477 -4.603 1.00 86.44 90 GLN A C 1
ATOM 738 O O . GLN A 1 90 ? 31.530 4.361 -3.387 1.00 86.44 90 GLN A O 1
ATOM 743 N N . TYR A 1 91 ? 30.521 5.354 -5.141 1.00 88.44 91 TYR A N 1
ATOM 744 C CA . TYR A 1 91 ? 29.805 6.373 -4.366 1.00 88.44 91 TYR A CA 1
ATOM 745 C C . TYR A 1 91 ? 28.331 6.498 -4.752 1.00 88.44 91 TYR A C 1
ATOM 747 O O . TYR A 1 91 ? 27.724 7.529 -4.481 1.00 88.44 91 TYR A O 1
ATOM 755 N N . PHE A 1 92 ? 27.759 5.472 -5.381 1.00 91.44 92 PHE A N 1
ATOM 756 C CA . PHE A 1 92 ? 26.415 5.512 -5.952 1.00 91.44 92 PHE A CA 1
ATOM 757 C C . PHE A 1 92 ? 25.375 6.162 -5.016 1.00 91.44 92 PHE A C 1
ATOM 759 O O . PHE A 1 92 ? 25.238 5.766 -3.857 1.00 91.44 92 PHE A O 1
ATOM 766 N N . GLY A 1 93 ? 24.663 7.175 -5.521 1.00 86.25 93 GLY A N 1
ATOM 767 C CA . GLY A 1 93 ? 23.589 7.879 -4.813 1.00 86.25 93 GLY A CA 1
ATOM 768 C C . GLY A 1 93 ? 24.033 8.893 -3.751 1.00 86.25 93 GLY A C 1
ATOM 769 O O . GLY A 1 93 ? 23.182 9.489 -3.096 1.00 86.25 93 GLY A O 1
ATOM 770 N N . ARG A 1 94 ? 25.339 9.124 -3.559 1.00 91.38 94 ARG A N 1
ATOM 771 C CA . ARG A 1 94 ? 25.851 10.175 -2.656 1.00 91.38 94 ARG A CA 1
ATOM 772 C C . ARG A 1 94 ? 25.933 11.538 -3.357 1.00 91.38 94 ARG A C 1
ATOM 774 O O . ARG A 1 94 ? 26.178 11.551 -4.566 1.00 91.38 94 ARG A O 1
ATOM 781 N N . PRO A 1 95 ? 25.769 12.661 -2.630 1.00 90.31 95 PRO A N 1
ATOM 782 C CA . PRO A 1 95 ? 25.911 13.999 -3.203 1.00 90.31 95 PRO A CA 1
ATOM 783 C C . PRO A 1 95 ? 27.353 14.261 -3.668 1.00 90.31 95 PRO A C 1
ATOM 785 O O . PRO A 1 95 ? 28.308 13.835 -3.018 1.00 90.31 95 PRO A O 1
ATOM 788 N N . ARG A 1 96 ? 27.498 14.951 -4.802 1.00 87.50 96 ARG A N 1
ATOM 789 C CA . ARG A 1 96 ? 28.766 15.401 -5.390 1.00 87.50 96 ARG A CA 1
ATOM 790 C C . ARG A 1 96 ? 29.076 16.827 -4.961 1.00 87.50 96 ARG A C 1
ATOM 792 O O . ARG A 1 96 ? 28.235 17.710 -5.071 1.00 87.50 96 ARG A O 1
ATOM 799 N N . GLU A 1 97 ? 30.333 17.056 -4.610 1.00 83.00 97 GLU A N 1
ATOM 800 C CA . GLU A 1 97 ? 30.885 18.395 -4.357 1.00 83.00 97 GLU A CA 1
ATOM 801 C C . GLU A 1 97 ? 31.683 18.937 -5.566 1.00 83.00 97 GLU A C 1
ATOM 803 O O . GLU A 1 97 ? 32.067 20.102 -5.587 1.00 83.00 97 GLU A O 1
ATOM 808 N N . GLY A 1 98 ? 31.913 18.110 -6.599 1.00 82.06 98 GLY A N 1
ATOM 809 C CA . GLY A 1 98 ? 32.665 18.458 -7.814 1.00 82.06 98 GLY A CA 1
ATOM 810 C C . GLY A 1 98 ? 32.632 17.357 -8.884 1.00 82.06 98 GLY A C 1
ATOM 811 O O . GLY A 1 98 ? 31.905 16.368 -8.749 1.00 82.06 98 GLY A O 1
ATOM 812 N N . ASP A 1 99 ? 33.397 17.506 -9.970 1.00 82.50 99 ASP A N 1
ATOM 813 C CA . ASP A 1 99 ? 33.383 16.561 -11.097 1.00 82.50 99 ASP A CA 1
ATOM 814 C C . ASP A 1 99 ? 34.112 15.245 -10.802 1.00 82.50 99 ASP A C 1
ATOM 816 O O . ASP A 1 99 ? 35.283 15.205 -10.434 1.00 82.50 99 ASP A O 1
ATOM 820 N N . CYS A 1 100 ? 33.400 14.130 -10.995 1.00 89.44 100 CYS A N 1
ATOM 821 C CA . CYS A 1 100 ? 33.921 12.783 -10.789 1.00 89.44 100 CYS A CA 1
ATOM 822 C C . CYS A 1 100 ? 34.294 12.143 -12.134 1.00 89.44 100 CYS A C 1
ATOM 824 O O . CYS A 1 100 ? 33.409 11.794 -12.919 1.00 89.44 100 CYS A O 1
ATOM 826 N N . LEU A 1 101 ? 35.592 11.912 -12.364 1.00 88.25 101 LEU A N 1
ATOM 827 C CA . LEU A 1 101 ? 36.124 11.296 -13.593 1.00 88.25 101 LEU A CA 1
ATOM 828 C C . LEU A 1 101 ? 35.500 9.925 -13.906 1.00 88.25 101 LEU A C 1
ATOM 830 O O . LEU A 1 101 ? 35.312 9.579 -15.068 1.00 88.25 101 LEU A O 1
ATOM 834 N N . PHE A 1 102 ? 35.129 9.158 -12.877 1.00 89.38 102 PHE A N 1
ATOM 835 C CA . PHE A 1 102 ? 34.473 7.858 -13.044 1.00 89.38 102 PHE A CA 1
ATOM 836 C C . PHE A 1 102 ? 33.010 7.965 -13.488 1.00 89.38 102 PHE A C 1
ATOM 838 O O . PHE A 1 102 ? 32.506 7.074 -14.162 1.00 89.38 102 PHE A O 1
ATOM 845 N N . CYS A 1 103 ? 32.310 9.035 -13.101 1.00 90.19 103 CYS A N 1
ATOM 846 C CA . CYS A 1 103 ? 30.951 9.278 -13.585 1.00 90.19 103 CYS A CA 1
ATOM 847 C C . CYS A 1 103 ? 30.982 9.735 -15.049 1.00 90.19 103 CYS A C 1
ATOM 849 O O . CYS A 1 103 ? 30.178 9.272 -15.852 1.00 90.19 103 CYS A O 1
ATOM 851 N N . LEU A 1 104 ? 31.953 10.587 -15.397 1.00 87.69 104 LEU A N 1
ATOM 852 C CA . LEU A 1 104 ? 32.171 11.059 -16.765 1.00 87.69 104 LEU A CA 1
ATOM 853 C C . LEU A 1 104 ? 32.529 9.911 -17.71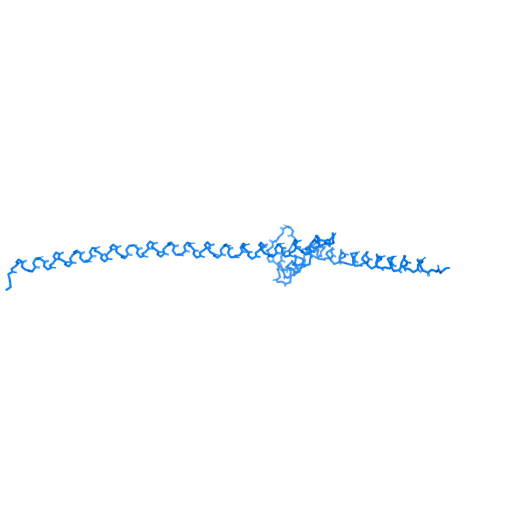1 1.00 87.69 104 LEU A C 1
ATOM 855 O O . LEU A 1 104 ? 31.897 9.763 -18.749 1.00 87.69 104 LEU A O 1
ATOM 859 N N . SER A 1 105 ? 33.454 9.030 -17.321 1.00 85.81 105 SER A N 1
ATOM 860 C CA . SER A 1 105 ? 33.845 7.891 -18.161 1.00 85.81 105 SER A CA 1
ATOM 861 C C . SER A 1 105 ? 32.702 6.904 -18.410 1.00 85.81 105 SER A C 1
ATOM 863 O O . SER A 1 105 ? 32.623 6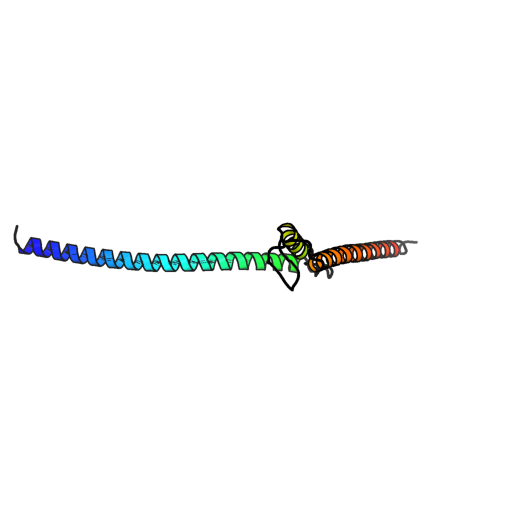.306 -19.485 1.00 85.81 105 SER A O 1
ATOM 865 N N . LEU A 1 106 ? 31.789 6.751 -17.445 1.00 85.88 106 LEU A N 1
ATOM 866 C CA . LEU A 1 106 ? 30.583 5.944 -17.604 1.00 85.88 106 LEU A CA 1
ATOM 867 C C . LEU A 1 106 ? 29.622 6.562 -18.637 1.00 85.88 106 LEU A C 1
ATOM 869 O O . LEU A 1 106 ? 29.100 5.844 -19.492 1.00 85.88 106 LEU A O 1
ATOM 873 N N . LEU A 1 107 ? 29.437 7.886 -18.597 1.00 84.00 107 LEU A N 1
ATOM 874 C CA . LEU A 1 107 ? 28.622 8.629 -19.564 1.00 84.00 107 LEU A CA 1
ATOM 875 C C . LEU A 1 107 ? 29.260 8.636 -20.963 1.00 84.00 107 LEU A C 1
ATOM 877 O O . LEU A 1 107 ? 28.577 8.346 -21.945 1.00 84.00 107 LEU A O 1
ATOM 881 N N . ASP A 1 108 ? 30.569 8.854 -21.068 1.00 82.94 108 ASP A N 1
ATOM 882 C CA . ASP A 1 108 ? 31.291 8.862 -22.345 1.00 82.94 108 ASP A CA 1
ATOM 883 C C . ASP A 1 108 ? 31.262 7.496 -23.029 1.00 82.94 108 ASP A C 1
ATOM 885 O O . ASP A 1 108 ? 31.006 7.396 -24.232 1.00 82.94 108 ASP A O 1
ATOM 889 N N . ARG A 1 109 ? 31.454 6.416 -22.262 1.00 80.88 109 ARG A N 1
ATOM 890 C CA . ARG A 1 109 ? 31.337 5.051 -22.783 1.00 80.88 109 ARG A CA 1
ATOM 891 C C . ARG A 1 109 ? 29.942 4.794 -23.350 1.00 80.88 109 ARG A C 1
ATOM 893 O O . ARG A 1 109 ? 29.819 4.223 -24.434 1.00 80.88 109 ARG A O 1
ATOM 900 N N . SER A 1 110 ? 28.900 5.269 -22.666 1.00 71.12 110 SER A N 1
ATOM 901 C CA . SER A 1 110 ? 27.519 5.140 -23.142 1.00 71.12 110 SER A CA 1
ATOM 902 C C . SER A 1 110 ? 27.266 5.913 -24.448 1.00 71.12 110 SER A C 1
ATOM 904 O O . SER A 1 110 ? 26.559 5.426 -25.335 1.00 71.12 110 SER A O 1
ATOM 906 N N . ALA A 1 111 ? 27.910 7.072 -24.628 1.00 70.12 111 ALA A N 1
ATOM 907 C CA . ALA A 1 111 ? 27.828 7.870 -25.850 1.00 70.12 111 ALA A CA 1
ATOM 908 C C . ALA A 1 111 ? 28.599 7.233 -27.023 1.00 70.12 111 ALA A C 1
ATOM 910 O O . ALA A 1 111 ? 28.103 7.188 -28.150 1.00 70.12 111 ALA A O 1
ATOM 911 N N . GLN A 1 112 ? 29.785 6.676 -26.768 1.00 70.56 112 GLN A N 1
ATOM 912 C CA . GLN A 1 112 ? 30.591 5.984 -27.781 1.00 70.56 112 GLN A CA 1
ATOM 913 C C . GLN A 1 112 ? 29.914 4.700 -28.281 1.00 70.56 112 GLN A C 1
ATOM 915 O O . GLN A 1 112 ? 29.907 4.420 -29.484 1.00 70.56 112 GLN A O 1
ATOM 920 N N . GLU A 1 113 ? 29.281 3.944 -27.380 1.00 68.38 113 GLU A N 1
ATOM 921 C CA . GLU A 1 113 ? 28.518 2.743 -27.730 1.00 68.38 113 GLU A CA 1
ATOM 922 C C . GLU A 1 113 ? 27.296 3.069 -28.614 1.00 68.38 113 GLU A C 1
ATOM 924 O O . GLU A 1 113 ? 26.981 2.295 -29.525 1.00 68.38 113 GLU A O 1
ATOM 929 N N . ARG A 1 114 ? 26.650 4.234 -28.430 1.00 64.31 114 ARG A N 1
ATOM 930 C CA . ARG A 1 114 ? 25.576 4.733 -29.316 1.00 64.31 114 ARG A CA 1
ATOM 931 C C . ARG A 1 114 ? 26.081 4.993 -30.739 1.00 64.31 114 ARG A C 1
ATOM 933 O O . ARG A 1 114 ? 25.494 4.478 -31.694 1.00 64.31 114 ARG A O 1
ATOM 940 N N . SER A 1 115 ? 27.190 5.720 -30.884 1.00 65.81 115 SER A N 1
ATOM 941 C CA . SER A 1 115 ? 27.791 6.047 -32.189 1.00 65.81 115 SER A CA 1
ATOM 942 C C . SER A 1 115 ? 28.264 4.796 -32.939 1.00 65.81 115 SER A C 1
ATOM 944 O O . SER A 1 115 ? 28.001 4.640 -34.133 1.00 65.81 115 SER A O 1
ATOM 946 N N . ALA A 1 116 ? 28.886 3.848 -32.231 1.00 68.56 116 ALA A N 1
ATOM 947 C CA . ALA A 1 116 ? 29.337 2.585 -32.811 1.00 68.56 116 ALA A CA 1
ATOM 948 C C . ALA A 1 116 ? 28.172 1.678 -33.257 1.00 68.56 116 ALA A C 1
ATOM 950 O O . ALA A 1 116 ? 28.270 1.002 -34.285 1.00 68.56 116 ALA A O 1
ATOM 951 N N . ARG A 1 117 ? 27.052 1.659 -32.517 1.00 63.72 117 ARG A N 1
ATOM 952 C CA . ARG A 1 117 ? 25.837 0.912 -32.900 1.00 63.72 117 ARG A CA 1
ATOM 953 C C . ARG A 1 117 ? 25.122 1.545 -34.097 1.00 63.72 117 ARG A C 1
ATOM 955 O O . ARG A 1 117 ? 24.667 0.806 -34.971 1.00 63.72 117 ARG A O 1
ATOM 962 N N . ALA A 1 118 ? 25.063 2.875 -34.169 1.00 63.56 118 ALA A N 1
ATOM 963 C CA . ALA A 1 118 ? 24.479 3.597 -35.301 1.00 63.56 118 ALA A CA 1
ATOM 964 C C . ALA A 1 118 ? 25.251 3.334 -36.609 1.00 63.56 118 ALA A C 1
ATOM 966 O O . ALA A 1 118 ? 24.646 2.975 -37.620 1.00 63.56 118 ALA A O 1
ATOM 967 N N . ALA A 1 119 ? 26.588 3.386 -36.569 1.00 66.00 119 ALA A N 1
ATOM 968 C CA . ALA A 1 119 ? 27.440 3.098 -37.728 1.00 66.00 119 ALA A CA 1
ATOM 969 C C . ALA A 1 119 ? 27.285 1.652 -38.252 1.00 66.00 119 ALA A C 1
ATOM 971 O O . ALA A 1 119 ? 27.285 1.407 -39.462 1.00 66.00 119 ALA A O 1
ATOM 972 N N . ARG A 1 120 ? 27.091 0.679 -37.348 1.00 63.62 120 ARG A N 1
ATOM 973 C CA . ARG A 1 120 ? 26.876 -0.737 -37.704 1.00 63.62 120 ARG A CA 1
ATOM 974 C C . ARG A 1 120 ? 25.496 -1.010 -38.309 1.00 63.62 120 ARG A C 1
ATOM 976 O O . ARG A 1 120 ? 25.386 -1.897 -39.151 1.00 63.62 120 ARG A O 1
ATOM 983 N N . ARG A 1 121 ? 24.453 -0.268 -37.911 1.00 59.31 121 ARG A N 1
ATOM 984 C CA . ARG A 1 121 ? 23.108 -0.385 -38.510 1.00 59.31 121 ARG A CA 1
ATOM 985 C C . ARG A 1 121 ? 23.058 0.198 -39.925 1.00 59.31 121 ARG A C 1
ATOM 987 O O . ARG A 1 121 ? 22.553 -0.473 -40.818 1.00 59.31 121 ARG A O 1
ATOM 994 N N . GLY A 1 122 ? 23.675 1.359 -40.158 1.00 56.09 122 GLY A N 1
ATOM 995 C CA . GLY A 1 122 ? 23.712 1.984 -41.489 1.00 56.09 122 GLY A CA 1
ATOM 996 C C . GLY A 1 122 ? 24.431 1.150 -42.559 1.00 56.09 122 GLY A C 1
ATOM 997 O O . GLY A 1 122 ? 24.051 1.183 -43.722 1.00 56.09 122 GLY A O 1
ATOM 998 N N . SER A 1 123 ? 25.419 0.334 -42.174 1.00 56.62 123 SER A N 1
ATOM 999 C CA . SER A 1 123 ? 26.155 -0.525 -43.120 1.00 56.62 123 SER A CA 1
ATOM 1000 C C . SER A 1 123 ? 25.374 -1.777 -43.561 1.00 56.62 123 SER A C 1
ATOM 1002 O O . SER A 1 123 ? 25.685 -2.348 -44.603 1.00 56.62 123 SER A O 1
ATOM 1004 N N . ARG A 1 124 ? 24.357 -2.212 -42.799 1.00 53.53 124 ARG A N 1
ATOM 1005 C CA . ARG A 1 124 ? 23.505 -3.367 -43.152 1.00 53.53 124 ARG A CA 1
ATOM 1006 C C . ARG A 1 124 ? 22.421 -3.006 -44.174 1.00 53.53 124 ARG A C 1
ATOM 1008 O O . ARG A 1 124 ? 22.218 -3.758 -45.118 1.00 53.53 124 ARG A O 1
ATOM 1015 N N . GLU A 1 125 ? 21.815 -1.826 -44.056 1.00 50.22 125 GLU A N 1
ATOM 1016 C CA . GLU A 1 125 ? 20.737 -1.378 -44.958 1.00 50.22 125 GLU A CA 1
ATOM 1017 C C . GLU A 1 125 ? 21.209 -1.043 -46.388 1.00 50.22 125 GLU A C 1
ATOM 1019 O O . GLU A 1 125 ? 20.406 -1.036 -47.322 1.00 50.22 125 GLU A O 1
ATOM 1024 N N . VAL A 1 126 ? 22.504 -0.769 -46.583 1.00 53.09 126 VAL A N 1
ATOM 1025 C CA . VAL A 1 126 ? 23.104 -0.538 -47.914 1.00 53.09 126 VAL A CA 1
ATOM 1026 C C . VAL A 1 126 ? 23.359 -1.866 -48.644 1.00 53.09 126 VAL A C 1
ATOM 1028 O O . VAL A 1 126 ? 23.200 -1.933 -49.862 1.00 53.09 126 VAL A O 1
ATOM 1031 N N . GLY A 1 127 ? 23.682 -2.938 -47.911 1.00 50.78 127 GLY A N 1
ATOM 1032 C CA . GLY A 1 127 ? 23.936 -4.270 -48.474 1.00 50.78 127 GLY A CA 1
ATOM 1033 C C . GLY A 1 127 ? 22.682 -4.965 -49.020 1.00 50.78 127 GLY A C 1
ATOM 1034 O O . GLY A 1 127 ? 22.735 -5.566 -50.089 1.00 50.78 127 GLY A O 1
ATOM 1035 N N . GLU A 1 128 ? 21.535 -4.824 -48.348 1.00 49.38 128 GLU A N 1
ATOM 1036 C CA . GLU A 1 128 ? 20.261 -5.441 -48.772 1.00 49.38 128 GLU A CA 1
ATOM 1037 C C . GLU A 1 128 ? 19.592 -4.730 -49.961 1.00 49.38 128 GLU A C 1
ATOM 1039 O O . GLU A 1 128 ? 18.794 -5.330 -50.677 1.00 49.38 128 GLU A O 1
ATOM 1044 N N . ARG A 1 129 ? 19.934 -3.463 -50.233 1.00 49.84 129 ARG A N 1
ATOM 1045 C CA . ARG A 1 129 ? 19.434 -2.747 -51.424 1.00 49.84 129 ARG A CA 1
ATOM 1046 C C . ARG A 1 129 ? 20.206 -3.090 -52.698 1.00 49.84 129 ARG A C 1
ATOM 1048 O O . ARG A 1 129 ? 19.672 -2.888 -53.786 1.00 49.84 129 ARG A O 1
ATOM 1055 N N . HIS A 1 130 ? 21.437 -3.591 -52.577 1.00 49.22 130 HIS A N 1
ATOM 1056 C CA . HIS A 1 130 ? 22.241 -4.019 -53.723 1.00 49.22 130 HIS A CA 1
ATOM 1057 C C . HIS A 1 130 ? 21.853 -5.423 -54.215 1.00 49.22 130 HIS A C 1
ATOM 1059 O O . HIS A 1 130 ? 21.793 -5.633 -55.421 1.00 49.22 130 HIS A O 1
ATOM 1065 N N . SER A 1 131 ? 21.485 -6.350 -53.323 1.00 49.72 131 SER A N 1
ATOM 1066 C CA . SER A 1 131 ? 21.075 -7.714 -53.706 1.00 49.72 131 SER A CA 1
ATOM 1067 C C . SER A 1 131 ? 19.694 -7.801 -54.374 1.00 49.72 131 SER A C 1
ATOM 1069 O O . SER A 1 131 ? 19.418 -8.768 -55.076 1.00 49.72 131 SER A O 1
ATOM 1071 N N . ALA A 1 132 ? 18.828 -6.797 -54.204 1.00 50.75 132 ALA A N 1
ATOM 1072 C CA . ALA A 1 132 ? 17.490 -6.766 -54.803 1.00 50.75 132 ALA A CA 1
ATOM 1073 C C . ALA A 1 132 ? 17.443 -6.205 -56.242 1.00 50.75 132 ALA A C 1
ATOM 1075 O O . ALA A 1 132 ? 16.372 -6.173 -56.842 1.00 50.75 132 ALA A O 1
ATOM 1076 N N . ARG A 1 133 ? 18.569 -5.733 -56.805 1.00 50.97 133 ARG A N 1
ATOM 1077 C CA . ARG A 1 133 ? 18.622 -5.138 -58.159 1.00 50.97 133 ARG A CA 1
ATOM 1078 C C . ARG A 1 133 ? 19.245 -6.030 -59.238 1.00 50.97 133 ARG A C 1
ATOM 1080 O O . ARG A 1 133 ? 19.176 -5.663 -60.403 1.00 50.97 133 ARG A O 1
ATOM 1087 N N . GLU A 1 134 ? 19.802 -7.188 -58.885 1.00 48.94 134 GLU A N 1
ATOM 1088 C CA . GLU A 1 134 ? 20.445 -8.114 -59.842 1.00 48.94 134 GLU A CA 1
ATOM 1089 C C . GLU A 1 134 ? 19.558 -9.313 -60.243 1.00 48.94 134 GLU A C 1
ATOM 1091 O O . GLU A 1 134 ? 20.020 -10.210 -60.941 1.00 48.94 134 GLU A O 1
ATOM 1096 N N . GLY A 1 135 ? 18.284 -9.337 -59.826 1.00 49.28 135 GLY A N 1
ATOM 1097 C CA . GLY A 1 135 ? 17.364 -10.463 -60.053 1.00 49.28 135 GLY A CA 1
ATOM 1098 C C . GLY A 1 135 ? 16.366 -10.327 -61.209 1.00 49.28 135 GLY A C 1
ATOM 1099 O O . GLY A 1 135 ? 15.669 -11.295 -61.484 1.00 49.28 135 GLY A O 1
ATOM 1100 N N . ASP A 1 136 ? 16.286 -9.176 -61.881 1.00 47.88 136 ASP A N 1
ATOM 1101 C CA . ASP A 1 136 ? 15.356 -8.953 -62.999 1.00 47.88 136 ASP A CA 1
ATOM 1102 C C . ASP A 1 136 ? 16.118 -8.405 -64.212 1.00 47.88 136 ASP A C 1
ATOM 1104 O O . ASP A 1 136 ? 16.255 -7.197 -64.413 1.00 47.88 136 ASP A O 1
ATOM 1108 N N . ALA A 1 137 ? 16.633 -9.315 -65.032 1.00 45.06 137 ALA A N 1
ATOM 1109 C CA . ALA A 1 137 ? 16.936 -9.038 -66.427 1.00 45.06 137 ALA A CA 1
ATOM 1110 C C . ALA A 1 137 ? 16.412 -10.225 -67.261 1.00 45.06 137 ALA A C 1
ATOM 1112 O O . ALA A 1 137 ? 16.658 -11.367 -66.868 1.00 45.06 137 ALA A O 1
ATOM 1113 N N . PRO A 1 138 ? 15.641 -9.961 -68.331 1.00 58.59 138 PRO A N 1
ATOM 1114 C CA . PRO A 1 138 ? 14.864 -10.965 -69.062 1.00 58.59 138 PRO A CA 1
ATOM 1115 C C . PRO A 1 138 ? 15.708 -11.945 -69.885 1.00 58.59 138 PRO A C 1
ATOM 1117 O O . PRO A 1 138 ? 16.825 -11.569 -70.313 1.00 58.59 138 PRO A O 1
#